Protein AF-A0A6V7LAF4-F1 (afdb_monomer)

Solvent-accessible surface area (backbone atoms only — not comparable to full-atom values): 4923 Å² total; per-residue (Å²): 120,63,69,65,53,54,52,51,52,54,51,51,53,55,59,73,70,59,77,87,83,87,69,85,76,91,74,87,88,83,88,84,64,83,85,62,43,74,68,48,51,51,52,51,29,31,52,52,16,49,76,71,77,43,80,11,82,89,5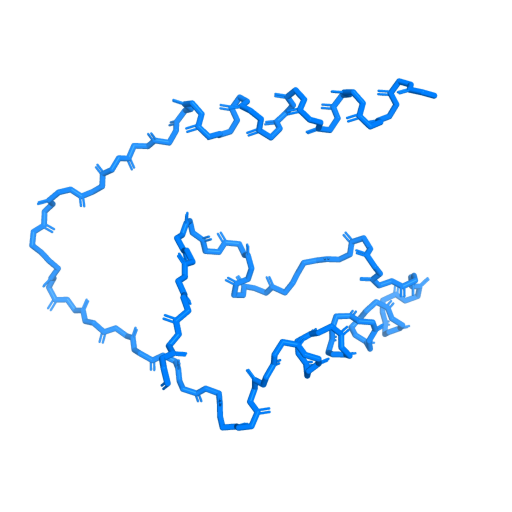6,75,54,78,78,71,69,49,94,73,86,83,87,82,132

Organism: NCBI:txid1563983

pLDDT: mean 87.29, std 5.3, range [69.44, 96.44]

Secondary structure (DSSP, 8-state):
-HHHHHHHHHHHHHHHT-----SPPS-------TT--HHHHHHHHHHHHHHTTS-STT---GGGGSS------

Foldseek 3Di:
DVVVVVVVVVVVVVLVPDDDDPDDDPDDDDDDDDVCDPVNLQVVQCVVQVVVVHRSPPDDDPVNPDPDDDDDD

Radius of gyration: 15.76 Å; Cα contacts (8 Å, |Δi|>4): 23; chains: 1; bounding box: 43×24×32 Å

Mean predicted aligned error: 5.69 Å

Sequence (73 aa):
SHYWADQAAKSLESQLKKRFNENVAKNVIFYLGDGMSVPTLMAARAYQGQLDGKSGEEGQLFWEKFPFSGFSK

InterPro domains:
  IPR001952 Alkaline phosphatase [PF00245] (25-73)
  IPR001952 Alkaline phosphatase [PTHR11596] (2-73)
  IPR017850 Alkaline-phosphatase-like, core domain superfamily [G3DSA:3.40.720.10] (1-73)
  IPR017850 Alkaline-phosphatase-like, core domain superfamily [SSF53649] (2-73)

Structure (mmCIF, N/CA/C/O backbone):
data_AF-A0A6V7LAF4-F1
#
_entry.id   AF-A0A6V7LAF4-F1
#
loop_
_atom_site.group_PDB
_atom_site.id
_atom_site.type_symbol
_atom_site.label_atom_id
_atom_site.label_alt_id
_atom_site.label_comp_id
_atom_site.label_asym_id
_atom_site.label_entity_id
_atom_site.label_seq_id
_atom_site.pdbx_PDB_ins_code
_atom_site.Cartn_x
_atom_site.Cartn_y
_atom_site.Cartn_z
_atom_site.occupancy
_atom_site.B_iso_or_equiv
_atom_site.auth_seq_id
_atom_site.auth_comp_id
_atom_site.auth_asym_id
_atom_site.auth_atom_id
_atom_site.pdbx_PDB_model_num
ATOM 1 N N . SER A 1 1 ? 25.210 -7.236 7.643 1.00 69.44 1 SER A N 1
ATOM 2 C CA . SER A 1 1 ? 24.144 -7.829 8.481 1.00 69.44 1 SER A CA 1
ATOM 3 C C . SER A 1 1 ? 23.355 -6.787 9.277 1.00 69.44 1 SER A C 1
ATOM 5 O O . SER A 1 1 ? 22.178 -7.019 9.498 1.00 69.44 1 SER A O 1
ATOM 7 N N . HIS A 1 2 ? 23.940 -5.643 9.664 1.00 86.00 2 HIS A N 1
ATOM 8 C CA . HIS A 1 2 ? 23.262 -4.621 10.482 1.00 86.00 2 HIS A CA 1
ATOM 9 C C . HIS A 1 2 ? 22.062 -3.935 9.794 1.00 86.00 2 HIS A C 1
ATOM 11 O O . HIS A 1 2 ? 21.017 -3.792 10.412 1.00 86.00 2 HIS A O 1
ATOM 17 N N . TYR A 1 3 ? 22.160 -3.634 8.490 1.00 88.38 3 TYR A N 1
ATOM 18 C CA . TYR A 1 3 ? 21.104 -2.945 7.725 1.00 88.38 3 TYR A CA 1
ATOM 19 C C . TYR A 1 3 ? 19.708 -3.581 7.865 1.00 88.38 3 TYR A C 1
ATOM 21 O O . TYR A 1 3 ? 18.740 -2.903 8.203 1.00 88.38 3 TYR A O 1
ATOM 29 N N . TRP A 1 4 ? 19.608 -4.898 7.649 1.00 89.06 4 TRP A N 1
ATOM 30 C CA . TRP A 1 4 ? 18.337 -5.622 7.747 1.00 89.06 4 TRP A CA 1
ATOM 31 C C . TRP A 1 4 ? 17.799 -5.671 9.181 1.00 89.06 4 TRP A C 1
ATOM 33 O O . TRP A 1 4 ? 16.589 -5.592 9.384 1.00 89.06 4 TRP A O 1
ATOM 43 N N . ALA A 1 5 ? 18.688 -5.757 10.176 1.00 92.25 5 ALA A N 1
ATOM 44 C CA . ALA A 1 5 ? 18.305 -5.742 11.584 1.00 92.25 5 ALA A CA 1
ATOM 45 C C . ALA A 1 5 ? 17.729 -4.375 11.992 1.00 92.25 5 ALA A C 1
ATOM 47 O O . ALA A 1 5 ? 16.671 -4.318 12.618 1.00 92.25 5 ALA A O 1
ATOM 48 N N . ASP A 1 6 ? 18.362 -3.281 11.565 1.00 93.00 6 ASP A N 1
ATOM 49 C CA . ASP A 1 6 ? 17.887 -1.922 11.842 1.00 93.00 6 ASP A CA 1
ATOM 50 C C . ASP A 1 6 ? 16.542 -1.640 11.165 1.00 93.00 6 ASP A C 1
ATOM 52 O O . ASP A 1 6 ? 15.656 -1.011 11.750 1.00 93.00 6 ASP A O 1
ATOM 56 N N . GLN A 1 7 ? 16.362 -2.115 9.929 1.00 90.25 7 GLN A N 1
ATOM 57 C CA . GLN A 1 7 ? 15.102 -1.971 9.203 1.00 90.25 7 GLN A CA 1
ATOM 58 C C . GLN A 1 7 ? 13.968 -2.747 9.885 1.00 90.25 7 GLN A C 1
ATOM 60 O O . GLN A 1 7 ? 12.863 -2.219 10.031 1.00 90.25 7 GLN A O 1
ATOM 65 N N . ALA A 1 8 ? 14.243 -3.969 10.348 1.00 90.38 8 ALA A N 1
ATOM 66 C CA . ALA A 1 8 ? 13.278 -4.771 11.091 1.00 90.38 8 ALA A CA 1
ATOM 67 C C . ALA A 1 8 ? 12.892 -4.108 12.423 1.00 90.38 8 ALA A C 1
ATOM 69 O O . ALA A 1 8 ? 11.703 -4.016 12.731 1.00 90.38 8 ALA A O 1
ATOM 70 N N . ALA A 1 9 ? 13.868 -3.579 13.171 1.00 93.44 9 ALA A N 1
ATOM 71 C CA . ALA A 1 9 ? 13.623 -2.874 14.429 1.00 93.44 9 ALA A CA 1
ATOM 72 C C . ALA A 1 9 ? 12.731 -1.636 14.230 1.00 93.44 9 ALA A C 1
ATOM 74 O O . ALA A 1 9 ? 11.739 -1.466 14.941 1.00 93.44 9 ALA A O 1
ATOM 75 N N . LYS A 1 10 ? 13.016 -0.819 13.206 1.00 92.56 10 LYS A N 1
ATOM 76 C CA . LYS A 1 10 ? 12.183 0.341 12.836 1.00 92.56 10 LYS A CA 1
ATOM 77 C C . LYS A 1 10 ? 10.765 -0.067 12.442 1.00 92.56 10 LYS A C 1
ATOM 79 O O . LYS A 1 10 ? 9.801 0.586 12.839 1.00 92.56 10 LYS A O 1
ATOM 84 N N . SER A 1 11 ? 10.631 -1.143 11.666 1.00 89.19 11 SER A N 1
ATOM 85 C CA . SER A 1 11 ? 9.322 -1.654 11.255 1.00 89.19 11 SER A CA 1
ATOM 86 C C . SER A 1 11 ? 8.506 -2.106 12.467 1.00 89.19 11 SER A C 1
ATOM 88 O O . SER A 1 11 ? 7.364 -1.676 12.626 1.00 89.19 11 SER A O 1
ATOM 90 N N . LEU A 1 12 ? 9.108 -2.868 13.384 1.00 91.88 12 LEU A N 1
ATOM 91 C CA . LEU A 1 12 ? 8.464 -3.299 14.626 1.00 91.88 12 LEU A CA 1
ATOM 92 C C . LEU A 1 12 ? 7.993 -2.108 15.469 1.00 91.88 12 LEU A C 1
ATOM 94 O O . LEU A 1 12 ? 6.837 -2.066 15.889 1.00 91.88 12 LEU A O 1
ATOM 98 N N . GLU A 1 13 ? 8.858 -1.115 15.672 1.00 93.56 13 GLU A N 1
A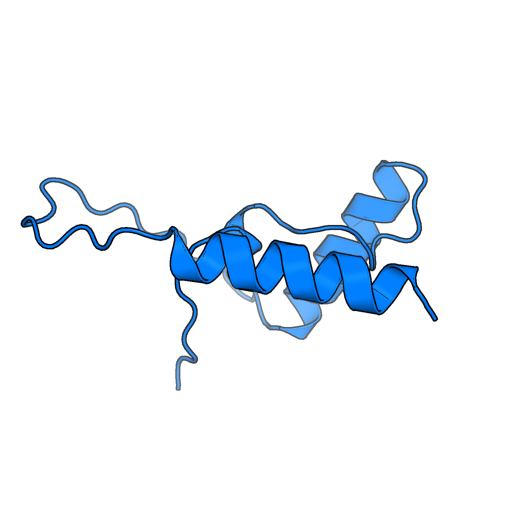TOM 99 C CA . GLU A 1 13 ? 8.514 0.092 16.425 1.00 93.56 13 GLU A CA 1
ATOM 100 C C . GLU A 1 13 ? 7.334 0.846 15.788 1.00 93.56 13 GLU A C 1
ATOM 102 O O . GLU A 1 13 ? 6.423 1.292 16.491 1.00 93.56 13 GLU A O 1
ATOM 107 N N . SER A 1 14 ? 7.303 0.940 14.454 1.00 89.44 14 SER A N 1
ATOM 108 C CA . SER A 1 14 ? 6.197 1.571 13.725 1.00 89.44 14 SER A CA 1
ATOM 109 C C . SER A 1 14 ? 4.863 0.839 13.915 1.00 89.44 14 SER A C 1
ATOM 111 O O . SER A 1 14 ? 3.826 1.486 14.064 1.00 89.44 14 SER A O 1
ATOM 113 N N . GLN A 1 15 ? 4.884 -0.498 13.972 1.00 89.00 15 GLN A N 1
ATOM 114 C CA . GLN A 1 15 ? 3.681 -1.308 14.170 1.00 89.00 15 GLN A CA 1
ATOM 115 C C . GLN A 1 15 ? 3.171 -1.205 15.610 1.00 89.00 15 GLN A C 1
ATOM 117 O O . GLN A 1 15 ? 1.969 -1.068 15.819 1.00 89.00 15 GLN A O 1
ATOM 122 N N . LEU A 1 16 ? 4.070 -1.193 16.600 1.00 91.62 16 LEU A N 1
ATOM 123 C CA . LEU A 1 16 ? 3.714 -1.046 18.016 1.00 91.62 16 LEU A CA 1
ATOM 124 C C . LEU A 1 16 ? 3.108 0.326 18.342 1.00 91.62 16 LEU A C 1
ATOM 126 O O . LEU A 1 16 ? 2.245 0.434 19.209 1.00 91.62 16 LEU A O 1
ATOM 130 N N . LYS A 1 17 ? 3.539 1.385 17.649 1.00 91.12 17 LYS A N 1
ATOM 131 C CA . LYS A 1 17 ? 3.029 2.755 17.845 1.00 91.12 17 LYS A CA 1
ATOM 132 C C . LYS A 1 17 ? 1.680 3.019 17.171 1.00 91.12 17 LYS A C 1
ATOM 134 O O . LYS A 1 17 ? 1.098 4.091 17.355 1.00 91.12 17 LYS A O 1
ATOM 139 N N . LYS A 1 18 ? 1.188 2.080 16.369 1.00 87.44 18 LYS A N 1
ATOM 140 C CA . LYS A 1 18 ? -0.018 2.247 15.566 1.00 87.44 18 LYS A CA 1
ATOM 141 C C . LYS A 1 18 ? -1.263 2.261 16.451 1.00 87.44 18 LYS A C 1
ATOM 143 O O . LYS A 1 18 ? -1.463 1.376 17.276 1.00 87.44 18 LYS A O 1
ATOM 148 N N . ARG A 1 19 ? -2.120 3.265 16.262 1.00 88.31 19 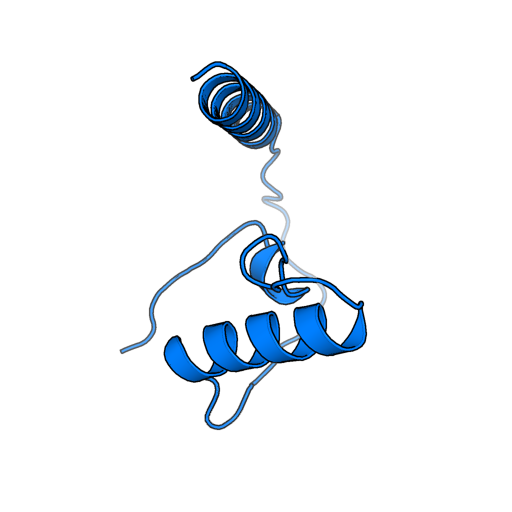ARG A N 1
ATOM 149 C CA . ARG A 1 19 ? -3.404 3.389 16.965 1.00 88.31 19 ARG A CA 1
ATOM 150 C C . ARG A 1 19 ? -4.545 3.043 16.020 1.00 88.31 19 ARG A C 1
ATOM 152 O O . ARG A 1 19 ? -4.583 3.545 14.897 1.00 88.31 19 ARG A O 1
ATOM 159 N N . PHE A 1 20 ? -5.461 2.197 16.475 1.00 88.12 20 PHE A N 1
ATOM 160 C CA . PHE A 1 20 ? -6.657 1.852 15.716 1.00 88.12 20 PHE A CA 1
ATOM 161 C C . PHE A 1 20 ? -7.677 2.990 15.788 1.00 88.12 20 PHE A C 1
ATOM 163 O O . PHE A 1 20 ? -7.858 3.614 16.831 1.00 88.12 20 PHE A O 1
ATOM 170 N N . ASN A 1 21 ? -8.325 3.271 14.659 1.00 89.38 21 ASN A N 1
ATOM 171 C CA . ASN A 1 21 ? -9.480 4.155 14.616 1.00 89.38 21 ASN A CA 1
ATOM 172 C C . ASN A 1 21 ? -10.743 3.292 14.698 1.00 89.38 21 ASN A C 1
ATOM 174 O O . ASN A 1 21 ? -11.081 2.622 13.727 1.00 89.38 21 ASN A O 1
ATOM 178 N N . GLU A 1 22 ? -11.412 3.308 15.849 1.00 92.88 22 GLU A N 1
ATOM 179 C CA . GLU A 1 22 ? -12.632 2.526 16.115 1.00 92.88 22 GLU A CA 1
ATOM 180 C C . GLU A 1 22 ? -13.921 3.325 15.850 1.00 92.88 22 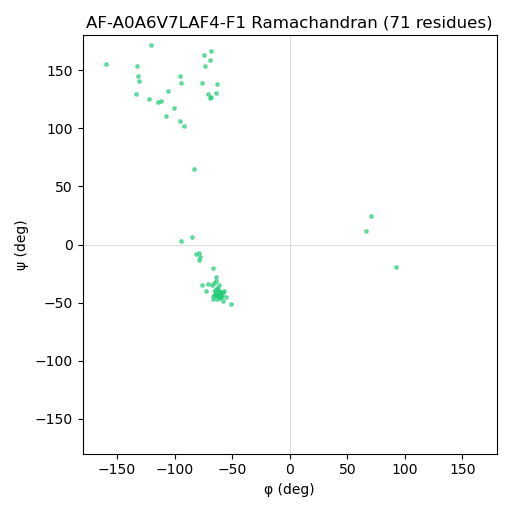GLU A C 1
ATOM 182 O O . GLU A 1 22 ? -15.028 2.837 16.069 1.00 92.88 22 GLU A O 1
ATOM 187 N N . ASN A 1 23 ? -13.798 4.568 15.372 1.00 94.62 23 ASN A N 1
ATOM 188 C CA . ASN A 1 23 ? -14.949 5.408 15.058 1.00 94.62 23 ASN A CA 1
ATOM 189 C C . ASN A 1 23 ? -15.655 4.944 13.775 1.00 94.62 23 ASN A C 1
ATOM 191 O O . ASN A 1 23 ? -15.034 4.415 12.851 1.00 94.62 23 ASN A O 1
ATOM 195 N N . VAL A 1 24 ? -16.952 5.242 13.669 1.00 94.44 24 VAL A N 1
ATOM 196 C CA . VAL A 1 24 ? -17.727 5.002 12.444 1.00 94.44 24 VAL A CA 1
ATOM 197 C C . VAL A 1 24 ? -17.250 5.942 11.332 1.00 94.44 24 VAL A C 1
ATOM 199 O O . VAL A 1 24 ? -17.207 7.163 11.502 1.00 94.44 24 VAL A O 1
ATOM 202 N N . ALA A 1 25 ? -16.902 5.380 10.173 1.00 95.12 25 ALA A N 1
ATOM 203 C CA . ALA A 1 25 ? -16.466 6.159 9.020 1.00 95.12 25 ALA A CA 1
ATOM 204 C C . ALA A 1 25 ? -17.631 6.964 8.419 1.00 95.12 25 ALA A C 1
ATOM 206 O O . ALA A 1 25 ? -18.664 6.408 8.056 1.00 95.12 25 ALA A O 1
ATOM 207 N N . LYS A 1 26 ? -17.444 8.280 8.265 1.00 96.44 26 LYS A N 1
ATOM 208 C CA . LYS A 1 26 ? -18.421 9.170 7.609 1.00 96.44 26 LYS A CA 1
ATOM 209 C C . LYS A 1 26 ? -18.410 9.040 6.082 1.00 96.44 26 LYS A C 1
ATOM 211 O O . LYS A 1 26 ? -19.446 9.186 5.449 1.00 96.44 26 LYS A O 1
ATOM 216 N N . ASN A 1 27 ? -17.233 8.803 5.504 1.00 95.88 27 ASN A N 1
ATOM 217 C CA . ASN A 1 27 ? -17.019 8.706 4.063 1.00 95.88 27 ASN A CA 1
ATOM 218 C C . ASN A 1 27 ? -16.206 7.448 3.759 1.00 95.88 27 ASN A C 1
ATOM 220 O O . ASN A 1 27 ? -15.295 7.108 4.516 1.00 95.88 27 ASN A O 1
ATOM 224 N N . VAL A 1 28 ? -16.493 6.813 2.626 1.00 93.56 28 VAL A N 1
ATOM 225 C CA . VAL A 1 28 ? -15.743 5.661 2.120 1.00 93.56 28 VAL A CA 1
ATOM 226 C C . VAL A 1 28 ? -15.224 6.008 0.731 1.00 93.56 28 VAL A C 1
ATOM 228 O O . VAL A 1 28 ? -15.998 6.391 -0.141 1.00 93.56 28 VAL A O 1
ATOM 231 N N . ILE A 1 29 ? -13.912 5.885 0.537 1.00 93.00 29 ILE A N 1
ATOM 232 C CA . ILE A 1 29 ? -13.260 6.021 -0.768 1.00 93.00 29 ILE A CA 1
ATOM 233 C C . ILE A 1 29 ? -12.742 4.638 -1.144 1.00 93.00 29 ILE A C 1
ATOM 235 O O . ILE A 1 29 ? -11.984 4.035 -0.386 1.00 93.00 29 ILE A O 1
ATOM 239 N N . PHE A 1 30 ? -13.164 4.139 -2.302 1.00 90.94 30 PHE A N 1
ATOM 240 C CA . PHE A 1 30 ? -12.774 2.829 -2.804 1.00 90.94 30 PHE A CA 1
ATOM 241 C C . PHE A 1 30 ? -11.946 2.988 -4.078 1.00 90.94 30 PHE A C 1
ATOM 243 O O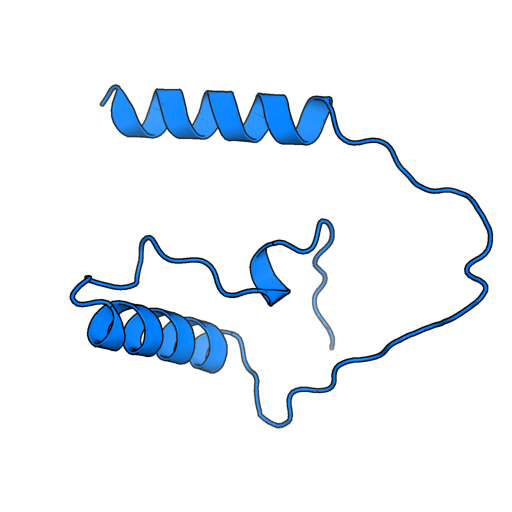 . PHE A 1 30 ? -12.406 3.588 -5.048 1.00 90.94 30 PHE A O 1
ATOM 250 N N . TYR A 1 31 ? -10.724 2.456 -4.065 1.00 89.00 31 TYR A N 1
ATOM 251 C CA . TYR A 1 31 ? -9.847 2.410 -5.232 1.00 89.00 31 TYR A CA 1
ATOM 252 C C . TYR A 1 31 ? -9.922 1.012 -5.841 1.00 89.00 31 TYR A C 1
ATOM 254 O O . TYR A 1 31 ? -9.540 0.039 -5.194 1.00 89.00 31 TYR A O 1
ATOM 262 N N . LEU A 1 32 ? -10.402 0.919 -7.080 1.00 88.88 32 LEU A N 1
ATOM 263 C CA . LEU A 1 32 ? -10.452 -0.328 -7.836 1.00 88.88 32 LEU A CA 1
ATOM 264 C C . LEU A 1 32 ? -9.385 -0.293 -8.931 1.00 88.88 32 LEU A C 1
ATOM 266 O O . LEU A 1 32 ? -9.492 0.479 -9.880 1.00 88.88 32 LEU A O 1
ATOM 270 N N . GLY A 1 33 ? -8.353 -1.121 -8.783 1.00 86.31 33 GLY A N 1
ATOM 271 C CA . GLY A 1 33 ? -7.370 -1.357 -9.836 1.00 86.31 33 GLY A CA 1
ATOM 272 C C . GLY A 1 33 ? -7.794 -2.549 -10.682 1.00 86.31 33 GLY A C 1
ATOM 273 O O . GLY A 1 33 ? -7.613 -3.689 -10.256 1.00 86.31 33 GLY A O 1
ATOM 274 N N . ASP A 1 34 ? -8.352 -2.300 -11.864 1.00 87.31 34 ASP A N 1
ATOM 275 C CA . ASP A 1 34 ? -8.640 -3.367 -12.826 1.00 87.31 34 ASP A CA 1
ATOM 276 C C . ASP A 1 34 ? -7.325 -4.018 -13.296 1.00 87.31 34 ASP A C 1
ATOM 278 O O . ASP A 1 34 ? -6.354 -3.330 -13.610 1.00 87.31 34 ASP A O 1
ATOM 282 N N . GLY A 1 35 ? -7.253 -5.350 -13.266 1.00 83.69 35 GLY A N 1
ATOM 283 C CA . GLY A 1 35 ? -6.037 -6.100 -13.608 1.00 83.69 35 GLY A CA 1
ATOM 284 C C . GLY A 1 35 ? -4.842 -5.913 -12.654 1.00 83.69 35 GLY A C 1
ATOM 285 O O . GLY A 1 35 ? -3.725 -6.341 -12.969 1.00 83.69 35 GLY A O 1
ATOM 286 N N . MET A 1 36 ? -5.031 -5.305 -11.476 1.00 87.62 36 MET A N 1
ATOM 287 C CA . MET A 1 36 ? -3.956 -5.029 -10.512 1.00 87.62 36 MET A CA 1
ATOM 288 C C . MET A 1 36 ? -3.637 -6.243 -9.625 1.00 87.62 36 MET A C 1
ATOM 290 O O . MET A 1 36 ? -3.836 -6.245 -8.411 1.00 87.62 36 MET A O 1
ATOM 294 N N . SER A 1 37 ? -3.137 -7.304 -10.252 1.00 86.12 37 SER A N 1
ATOM 295 C CA . SER A 1 37 ? -2.632 -8.492 -9.559 1.00 86.12 37 SER A CA 1
ATOM 296 C C . SER A 1 37 ? -1.338 -8.202 -8.774 1.00 86.12 37 SER A C 1
ATOM 298 O O . SER A 1 37 ? -0.674 -7.188 -8.996 1.00 86.12 37 SER A O 1
ATOM 300 N N . VAL A 1 38 ? -0.926 -9.113 -7.882 1.00 85.19 38 VAL A N 1
ATOM 301 C CA . VAL A 1 38 ? 0.354 -8.998 -7.149 1.00 85.19 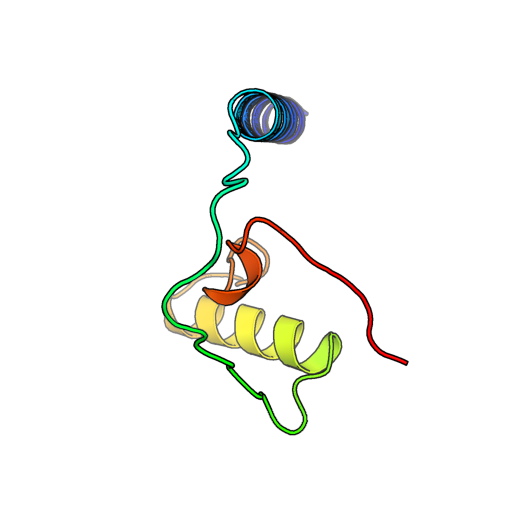38 VAL A CA 1
ATOM 302 C C . VAL A 1 38 ? 1.562 -8.839 -8.097 1.00 85.19 38 VAL A C 1
ATOM 304 O O . VAL A 1 38 ? 2.363 -7.931 -7.868 1.00 85.19 38 VAL A O 1
ATOM 307 N N . PRO A 1 39 ? 1.697 -9.617 -9.193 1.00 87.69 39 PRO A N 1
ATOM 308 C CA . PRO A 1 39 ? 2.727 -9.370 -10.207 1.00 87.69 39 PRO A CA 1
ATOM 309 C C . PRO A 1 39 ? 2.659 -7.974 -10.835 1.00 87.69 39 PRO A C 1
ATOM 311 O O . PRO A 1 39 ? 3.695 -7.339 -11.020 1.00 87.69 39 PRO A O 1
ATOM 314 N N . THR A 1 40 ? 1.452 -7.472 -11.123 1.00 86.75 40 THR A N 1
ATOM 315 C CA . THR A 1 40 ? 1.251 -6.126 -11.682 1.00 86.75 40 THR A CA 1
ATOM 316 C C . THR A 1 40 ? 1.772 -5.052 -10.723 1.00 86.75 40 THR A C 1
ATOM 318 O O . THR A 1 40 ? 2.434 -4.112 -11.156 1.00 86.75 40 THR A O 1
ATOM 321 N N . LEU A 1 41 ? 1.540 -5.214 -9.414 1.00 86.38 41 LEU A N 1
ATOM 322 C CA . LEU A 1 41 ? 2.078 -4.316 -8.385 1.00 86.38 41 LEU A CA 1
ATOM 323 C C . LEU A 1 41 ? 3.612 -4.341 -8.345 1.00 86.38 41 LEU A C 1
ATOM 325 O O . LEU A 1 41 ? 4.235 -3.283 -8.276 1.00 86.38 41 LEU A O 1
ATOM 329 N N . MET A 1 42 ? 4.233 -5.521 -8.434 1.00 86.69 42 MET A N 1
ATOM 330 C CA . MET A 1 42 ? 5.698 -5.637 -8.459 1.00 86.69 42 MET A CA 1
ATOM 331 C C . MET A 1 42 ? 6.302 -4.993 -9.710 1.00 86.69 42 MET A C 1
ATOM 333 O O . MET A 1 42 ? 7.266 -4.236 -9.605 1.00 86.69 42 MET A O 1
ATOM 337 N N . ALA A 1 43 ? 5.704 -5.225 -10.882 1.00 87.50 43 ALA A N 1
ATOM 338 C CA . ALA A 1 43 ? 6.135 -4.599 -12.129 1.00 87.50 43 ALA A CA 1
ATOM 339 C C . ALA A 1 43 ? 6.000 -3.070 -12.073 1.00 87.50 43 ALA A C 1
ATOM 341 O O . ALA A 1 43 ? 6.924 -2.356 -12.459 1.00 87.50 43 ALA A O 1
ATOM 342 N N . ALA A 1 44 ? 4.889 -2.560 -11.530 1.00 88.00 44 ALA A N 1
ATOM 343 C CA . ALA A 1 44 ? 4.683 -1.127 -11.344 1.00 88.00 44 ALA A CA 1
ATOM 344 C C . ALA A 1 44 ? 5.726 -0.513 -10.397 1.00 88.00 44 ALA A C 1
ATOM 346 O O . ALA A 1 44 ? 6.211 0.589 -10.644 1.00 88.00 44 ALA A O 1
ATOM 347 N N . ARG A 1 45 ? 6.117 -1.234 -9.341 1.00 88.38 45 ARG A N 1
ATOM 348 C CA . ARG A 1 45 ? 7.161 -0.792 -8.413 1.00 88.38 45 ARG A CA 1
ATOM 349 C C . ARG A 1 45 ? 8.539 -0.732 -9.081 1.00 88.38 45 ARG A C 1
ATOM 351 O O . ARG A 1 45 ? 9.227 0.278 -8.952 1.00 88.38 45 ARG A O 1
ATOM 358 N N . ALA A 1 46 ? 8.915 -1.774 -9.824 1.00 86.62 46 ALA A N 1
ATOM 359 C CA . ALA A 1 46 ? 10.162 -1.798 -10.586 1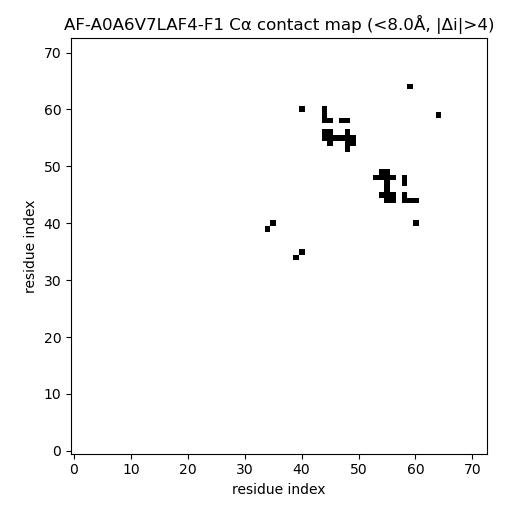.00 86.62 46 ALA A CA 1
ATOM 360 C C . ALA A 1 46 ? 10.206 -0.658 -11.615 1.00 86.62 46 ALA A C 1
ATOM 362 O O . ALA A 1 46 ? 11.187 0.078 -11.688 1.00 86.62 46 ALA A O 1
ATOM 363 N N . TYR A 1 47 ? 9.108 -0.453 -12.348 1.00 86.44 47 TYR A N 1
ATOM 364 C CA . TYR A 1 47 ? 8.985 0.631 -13.319 1.00 86.44 47 TYR A CA 1
ATOM 365 C C . TYR A 1 47 ? 9.104 2.017 -12.668 1.00 86.44 47 TYR A C 1
ATOM 367 O O . TYR A 1 47 ? 9.866 2.854 -13.146 1.00 86.44 47 TYR A O 1
ATOM 375 N N . GLN A 1 48 ? 8.426 2.252 -11.539 1.00 86.88 48 GLN A N 1
ATOM 376 C CA . GLN A 1 48 ? 8.563 3.502 -10.783 1.00 86.88 48 GLN A CA 1
ATOM 377 C C . GLN A 1 48 ? 10.011 3.733 -10.331 1.00 86.88 48 GLN A C 1
ATOM 379 O O . GLN A 1 48 ? 10.533 4.834 -10.471 1.00 86.88 48 GLN A O 1
ATOM 384 N N . GLY A 1 49 ? 10.685 2.691 -9.838 1.00 86.56 49 GLY A N 1
ATOM 385 C CA . GLY A 1 49 ? 12.097 2.774 -9.478 1.00 86.56 49 GLY A CA 1
ATOM 386 C C . GLY A 1 49 ? 12.992 3.160 -10.647 1.00 86.56 49 GLY A C 1
ATOM 387 O O . GLY A 1 49 ? 13.830 4.042 -10.491 1.00 86.56 49 GLY A O 1
ATOM 388 N N . GLN A 1 50 ? 12.780 2.563 -11.821 1.00 88.12 50 GLN A N 1
ATOM 389 C CA . GLN A 1 50 ? 13.534 2.893 -13.032 1.00 88.12 50 GLN A CA 1
ATOM 390 C C . GLN A 1 50 ? 13.357 4.361 -13.440 1.00 88.12 50 GLN A C 1
ATOM 392 O O . GLN A 1 50 ? 14.340 5.011 -13.793 1.00 88.12 50 GLN A O 1
ATOM 397 N N . LEU A 1 51 ? 12.135 4.902 -13.341 1.00 87.88 51 LEU A N 1
ATOM 398 C CA . LEU A 1 51 ? 11.870 6.328 -13.580 1.00 87.88 51 LEU A CA 1
ATOM 399 C C . LEU A 1 51 ? 12.626 7.233 -12.595 1.00 87.88 51 LEU A C 1
ATOM 401 O O . LEU A 1 51 ? 13.101 8.298 -12.982 1.00 87.88 51 LEU A O 1
ATOM 405 N N . ASP A 1 52 ? 12.793 6.780 -11.353 1.00 86.00 52 ASP A N 1
ATOM 406 C CA . ASP A 1 52 ? 13.529 7.485 -10.300 1.00 86.00 52 ASP A CA 1
ATOM 407 C C . ASP A 1 52 ? 15.054 7.217 -10.332 1.00 86.00 52 ASP A C 1
ATOM 409 O O . ASP A 1 52 ? 15.776 7.635 -9.422 1.00 86.00 52 ASP A O 1
ATOM 413 N N . GLY A 1 53 ? 15.562 6.509 -11.353 1.00 85.31 53 GLY A N 1
ATOM 414 C CA . GLY A 1 53 ? 16.981 6.151 -11.494 1.00 85.31 53 GLY A CA 1
ATOM 415 C C . GLY A 1 53 ? 17.473 5.101 -10.486 1.00 85.31 53 GLY A C 1
ATOM 416 O O . GLY A 1 53 ? 18.659 5.056 -10.161 1.00 85.31 53 GLY A O 1
ATOM 417 N N . LYS A 1 54 ? 16.560 4.284 -9.959 1.00 85.00 54 LYS A N 1
ATOM 418 C CA . LYS A 1 54 ? 16.757 3.281 -8.904 1.00 85.00 54 LYS A CA 1
ATOM 419 C C . LYS A 1 54 ? 16.396 1.873 -9.387 1.00 85.00 54 LYS A C 1
ATOM 421 O O . LYS A 1 54 ? 15.838 1.705 -10.468 1.00 85.00 54 LYS A O 1
ATOM 426 N N . SER A 1 55 ? 16.692 0.848 -8.580 1.00 79.12 55 SER A N 1
ATOM 427 C CA . SER A 1 55 ? 16.335 -0.541 -8.926 1.00 79.12 55 SER A CA 1
ATOM 428 C C . SER A 1 55 ? 14.822 -0.782 -8.843 1.00 79.12 55 SER A C 1
ATOM 430 O O . SER A 1 55 ? 14.251 -1.519 -9.641 1.00 79.12 55 SER A O 1
ATOM 432 N N . GLY A 1 56 ? 14.167 -0.098 -7.899 1.00 76.69 56 GLY A N 1
ATOM 433 C CA . GLY A 1 56 ? 12.724 -0.138 -7.682 1.00 76.69 56 GLY A CA 1
ATOM 434 C C . GLY A 1 56 ? 12.268 -1.180 -6.677 1.00 76.69 56 GLY A C 1
ATOM 435 O O . GLY A 1 56 ? 11.204 -1.008 -6.090 1.00 76.69 56 GLY A O 1
ATOM 436 N N . GLU A 1 57 ? 13.073 -2.196 -6.378 1.00 74.00 57 GLU A N 1
ATOM 437 C CA . GLU A 1 57 ? 12.733 -3.208 -5.370 1.00 74.00 57 GLU A CA 1
ATOM 438 C C . GLU A 1 57 ? 12.624 -2.611 -3.958 1.00 74.00 57 GLU A C 1
ATOM 440 O O . GLU A 1 57 ? 11.787 -3.037 -3.159 1.00 74.00 57 GLU A O 1
ATOM 445 N N . GLU A 1 58 ? 13.410 -1.568 -3.684 1.00 72.75 58 GLU A N 1
ATOM 446 C CA . GLU A 1 58 ? 13.415 -0.798 -2.440 1.00 72.75 58 GLU A CA 1
ATOM 447 C C . GLU A 1 58 ? 12.261 0.213 -2.323 1.00 72.75 58 GLU A C 1
ATOM 449 O O . GLU A 1 58 ? 12.055 0.812 -1.264 1.00 72.75 58 GLU A O 1
ATOM 454 N N . GLY A 1 59 ? 11.532 0.440 -3.419 1.00 74.69 59 GLY A N 1
ATOM 455 C CA . GLY A 1 59 ? 10.404 1.359 -3.472 1.00 74.69 59 GLY A CA 1
ATOM 456 C C . GLY A 1 59 ? 9.159 0.802 -2.781 1.00 74.69 59 GLY A C 1
ATOM 457 O O . GLY A 1 59 ? 9.017 -0.396 -2.551 1.00 74.69 59 GLY A O 1
ATOM 458 N N . GLN A 1 60 ? 8.215 1.684 -2.475 1.00 80.69 60 GLN A N 1
ATOM 459 C CA . GLN A 1 60 ? 6.868 1.300 -2.058 1.00 80.69 60 GLN A CA 1
ATOM 460 C C . GLN A 1 60 ? 5.865 2.138 -2.834 1.00 80.69 60 GLN A C 1
ATOM 462 O O . GLN A 1 60 ? 5.968 3.370 -2.856 1.00 80.69 60 GLN A O 1
ATOM 467 N N . LEU A 1 61 ? 4.878 1.480 -3.437 1.00 84.00 61 LEU A N 1
ATOM 468 C CA . LEU A 1 61 ? 3.746 2.173 -4.041 1.00 84.00 61 LEU A CA 1
ATOM 469 C C . LEU A 1 61 ? 2.876 2.802 -2.945 1.00 84.00 61 LEU A C 1
ATOM 471 O O . LEU A 1 61 ? 2.899 2.389 -1.784 1.00 84.00 61 LEU A O 1
ATOM 475 N N . PHE A 1 62 ? 2.075 3.807 -3.302 1.00 84.44 62 PHE A N 1
ATOM 476 C CA . PHE A 1 62 ? 1.227 4.510 -2.333 1.00 84.44 62 PHE A CA 1
ATOM 477 C C . PHE A 1 62 ? 0.270 3.564 -1.585 1.00 84.44 62 PHE A C 1
ATOM 479 O O . PHE A 1 62 ? 0.130 3.667 -0.369 1.00 84.44 62 PHE A O 1
ATOM 486 N N . TRP A 1 63 ? -0.310 2.592 -2.292 1.00 81.88 63 TRP A N 1
ATOM 487 C CA . TRP A 1 63 ? -1.218 1.578 -1.740 1.00 81.88 63 TRP A CA 1
ATOM 488 C C . TRP A 1 63 ? -0.538 0.654 -0.718 1.00 81.88 63 TRP A C 1
ATOM 490 O O . TRP A 1 63 ? -1.190 0.158 0.193 1.00 81.88 63 TRP A O 1
ATOM 500 N N . GLU A 1 64 ? 0.776 0.444 -0.827 1.00 83.75 64 GLU A N 1
ATOM 501 C CA . GLU A 1 64 ? 1.544 -0.438 0.067 1.00 83.75 64 GLU A CA 1
ATOM 502 C C . GLU A 1 64 ? 1.868 0.227 1.408 1.00 83.75 64 GLU A C 1
ATOM 504 O O . GLU A 1 64 ? 2.256 -0.442 2.364 1.00 83.75 64 GLU A O 1
ATOM 509 N N . LYS A 1 65 ? 1.671 1.547 1.497 1.00 86.25 65 LYS A N 1
ATOM 510 C CA . LYS A 1 65 ? 1.749 2.304 2.752 1.00 86.25 65 LYS A CA 1
ATOM 511 C C . LYS A 1 65 ? 0.463 2.196 3.564 1.00 86.25 65 LYS A C 1
ATOM 513 O O . LYS A 1 65 ? 0.418 2.688 4.694 1.00 86.25 65 LYS A O 1
ATOM 518 N N . PHE A 1 66 ? -0.594 1.601 3.005 1.00 88.81 66 PHE A N 1
ATOM 519 C CA . PHE A 1 66 ? -1.821 1.411 3.753 1.00 88.81 66 PHE A CA 1
ATOM 520 C C . PHE A 1 66 ? -1.589 0.482 4.945 1.00 88.81 66 PHE A C 1
ATOM 522 O O . PHE A 1 66 ? -0.889 -0.524 4.846 1.00 88.81 66 PHE A O 1
ATOM 529 N N . PRO A 1 67 ? -2.180 0.818 6.102 1.00 87.50 67 PRO A N 1
ATOM 530 C CA . PRO A 1 67 ? -1.918 0.1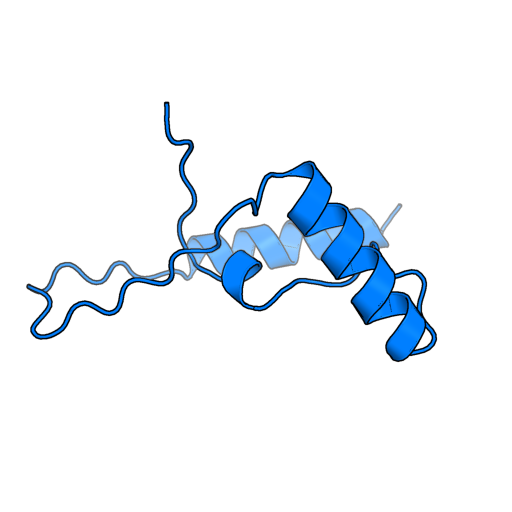02 7.337 1.00 87.50 67 PRO A CA 1
ATOM 531 C C . PRO A 1 67 ? -2.421 -1.346 7.327 1.00 8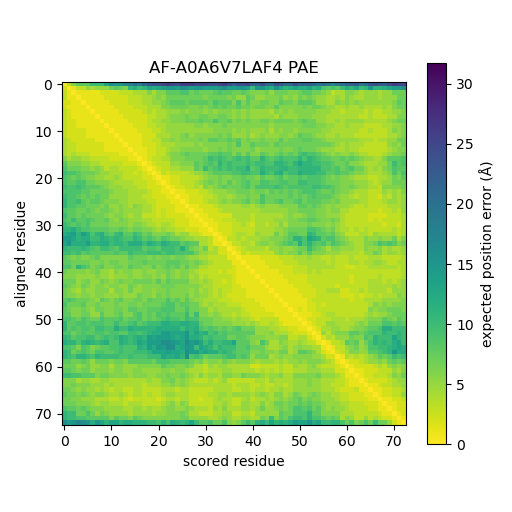7.50 67 PRO A C 1
ATOM 533 O O . PRO A 1 67 ? -1.983 -2.128 8.168 1.00 87.50 67 PRO A O 1
ATOM 536 N N . PHE A 1 68 ? -3.361 -1.695 6.455 1.00 88.31 68 PHE A N 1
ATOM 537 C CA . PHE A 1 68 ? -4.026 -2.991 6.452 1.00 88.31 68 PHE A CA 1
ATOM 538 C C . PHE A 1 68 ? -4.011 -3.577 5.044 1.00 88.31 68 PHE A C 1
ATOM 540 O O . PHE A 1 68 ? -4.212 -2.855 4.070 1.00 88.31 68 PHE A O 1
ATOM 547 N N . SER A 1 69 ? -3.793 -4.886 4.956 1.00 88.94 69 SER A N 1
ATOM 548 C CA . SER A 1 69 ? -3.830 -5.662 3.720 1.00 88.94 69 SER A CA 1
ATOM 549 C C . SER A 1 69 ? -4.660 -6.930 3.929 1.00 88.94 69 SER A C 1
ATOM 551 O O . SER A 1 69 ? -4.802 -7.422 5.049 1.00 88.94 69 SER A O 1
ATOM 553 N N . GLY A 1 70 ? -5.239 -7.446 2.848 1.00 88.06 70 GLY A N 1
ATOM 554 C CA . GLY A 1 70 ? -6.038 -8.668 2.840 1.00 88.06 70 GLY A CA 1
ATOM 555 C C . GLY A 1 70 ? -6.126 -9.236 1.427 1.00 88.06 70 GLY A C 1
ATOM 556 O O . GLY A 1 70 ? -5.963 -8.501 0.454 1.00 88.06 70 GLY A O 1
ATOM 557 N N . PHE A 1 71 ? -6.360 -10.542 1.314 1.00 87.56 71 PHE A N 1
ATOM 558 C CA . PHE A 1 71 ? -6.547 -11.213 0.028 1.00 87.56 71 PHE A CA 1
ATOM 559 C C . PHE A 1 71 ? -8.038 -11.316 -0.310 1.00 87.56 71 PHE A C 1
ATOM 561 O O . PHE A 1 71 ? -8.850 -11.615 0.565 1.00 87.56 71 PHE A O 1
ATOM 568 N N . SER A 1 72 ? -8.384 -11.087 -1.579 1.00 84.75 72 SER A N 1
ATOM 569 C CA . SER A 1 72 ? -9.717 -11.374 -2.123 1.00 84.75 72 SER A CA 1
ATOM 570 C C . SER A 1 72 ? -9.715 -12.744 -2.797 1.00 84.75 72 SER A C 1
ATOM 572 O O . SER A 1 72 ? -8.704 -13.135 -3.382 1.00 84.75 72 SER A O 1
ATOM 574 N N . LYS A 1 73 ? -10.841 -13.455 -2.701 1.00 75.25 73 LYS A N 1
ATOM 575 C CA . LYS A 1 73 ? -11.096 -14.698 -3.440 1.00 75.25 73 LYS A CA 1
ATOM 576 C C . LYS A 1 73 ? -11.437 -14.405 -4.898 1.00 75.25 73 LYS A C 1
ATOM 578 O O . LYS A 1 73 ? -12.016 -13.320 -5.136 1.00 75.25 73 LYS A O 1
#